Protein AF-A0A146LHC5-F1 (afdb_monomer_lite)

Foldseek 3Di:
DDDLVVVLQVQPCDCVSGPDHPSNVCSVVSDDDPDDDDDDPDDPVVVVVCVVPDDDFDFDFQPDADPDQDADDWFWAPDAPVCVVLCVVLVFQWDDDPGTITGDDPDPPSSRLHHDDSDRSSRVVCVRVSDGD

Structure (mmCIF, N/CA/C/O backbone):
data_AF-A0A146LHC5-F1
#
_entry.id   AF-A0A146LHC5-F1
#
loop_
_atom_site.group_PDB
_atom_site.id
_atom_site.type_symbol
_atom_site.label_atom_id
_atom_site.label_alt_id
_atom_site.label_comp_id
_atom_site.label_asym_id
_atom_site.label_entity_id
_atom_site.label_seq_id
_atom_site.pdbx_PDB_ins_code
_atom_site.Cartn_x
_atom_site.Cartn_y
_atom_site.Cartn_z
_atom_site.occupancy
_atom_site.B_iso_or_equiv
_atom_site.auth_seq_id
_atom_site.auth_comp_id
_atom_site.auth_asym_id
_atom_site.auth_atom_id
_atom_site.pdbx_PDB_model_num
ATOM 1 N N . MET A 1 1 ? 4.818 5.075 14.837 1.00 56.38 1 MET A N 1
ATOM 2 C CA . MET A 1 1 ? 3.420 4.813 15.236 1.00 56.38 1 MET A CA 1
ATOM 3 C C . MET A 1 1 ? 3.422 4.155 16.603 1.00 56.38 1 MET A C 1
ATOM 5 O O . MET A 1 1 ? 4.372 3.439 16.903 1.00 56.38 1 MET A O 1
ATOM 9 N N . GLY A 1 2 ? 2.456 4.501 17.457 1.00 67.81 2 GLY A N 1
ATOM 10 C CA . GLY A 1 2 ? 2.414 4.070 18.857 1.00 67.81 2 GLY A CA 1
ATOM 11 C C . GLY A 1 2 ? 2.367 2.551 19.016 1.00 67.81 2 GLY A C 1
ATOM 12 O O . GLY A 1 2 ? 2.114 1.814 18.069 1.00 67.81 2 GLY A O 1
ATOM 13 N N . LYS A 1 3 ? 2.618 2.058 20.229 1.00 82.75 3 LYS A N 1
ATOM 14 C CA . LYS A 1 3 ? 2.516 0.624 20.514 1.00 82.75 3 LYS A CA 1
ATOM 15 C C . LYS A 1 3 ? 1.044 0.215 20.409 1.00 82.75 3 LYS A C 1
ATOM 17 O O . LYS A 1 3 ? 0.239 0.689 21.203 1.00 82.75 3 LYS A O 1
ATOM 22 N N . ASN A 1 4 ? 0.699 -0.677 19.480 1.00 84.38 4 ASN A N 1
ATOM 23 C CA . ASN A 1 4 ? -0.691 -1.079 19.209 1.00 84.38 4 ASN A CA 1
ATOM 24 C C . ASN A 1 4 ? -1.447 -1.525 20.464 1.00 84.38 4 ASN A C 1
ATOM 26 O O . ASN A 1 4 ? -2.590 -1.137 20.666 1.00 84.38 4 ASN A O 1
ATOM 30 N N . LYS A 1 5 ? -0.762 -2.218 21.381 1.00 84.31 5 LYS A N 1
ATOM 31 C CA . LYS A 1 5 ? -1.327 -2.610 22.679 1.00 84.31 5 LYS A CA 1
ATOM 32 C C . LYS A 1 5 ? -1.745 -1.417 23.551 1.00 84.31 5 LYS A C 1
ATOM 34 O O . LYS A 1 5 ? -2.739 -1.502 24.258 1.00 84.31 5 LYS A O 1
ATOM 39 N N . VAL A 1 6 ? -0.991 -0.317 23.504 1.00 86.62 6 VAL A N 1
ATOM 40 C CA . VAL A 1 6 ? -1.321 0.923 24.226 1.00 86.62 6 VAL A CA 1
ATOM 41 C C . VAL A 1 6 ? -2.499 1.621 23.556 1.00 86.62 6 VAL A C 1
ATOM 43 O O . VAL A 1 6 ? -3.386 2.092 24.252 1.00 86.62 6 VAL A O 1
ATOM 46 N N . MET A 1 7 ? -2.545 1.640 22.220 1.00 86.50 7 MET A N 1
ATOM 47 C CA . MET A 1 7 ? -3.662 2.238 21.482 1.00 86.50 7 MET A CA 1
ATOM 48 C C . MET A 1 7 ? -4.974 1.479 21.716 1.00 86.50 7 MET A C 1
ATOM 50 O O . MET A 1 7 ? -5.972 2.106 22.041 1.00 86.50 7 MET A O 1
ATOM 54 N N . ALA A 1 8 ? -4.963 0.146 21.638 1.00 85.25 8 ALA A N 1
ATOM 55 C CA . ALA A 1 8 ? -6.138 -0.678 21.925 1.00 85.25 8 ALA A CA 1
ATOM 56 C C . ALA A 1 8 ? -6.624 -0.496 23.375 1.00 85.25 8 ALA A C 1
ATOM 58 O O . ALA A 1 8 ? -7.811 -0.316 23.618 1.00 85.25 8 ALA A O 1
ATOM 59 N N . HIS A 1 9 ? -5.703 -0.448 24.344 1.00 85.81 9 HIS A N 1
ATOM 60 C CA . HIS A 1 9 ? -6.066 -0.165 25.734 1.00 85.81 9 HIS A CA 1
ATOM 61 C C . HIS A 1 9 ? -6.615 1.258 25.923 1.00 85.81 9 HIS A C 1
ATOM 63 O O . HIS A 1 9 ? -7.483 1.472 26.760 1.00 85.81 9 HIS A O 1
ATOM 69 N N . ALA A 1 10 ? -6.115 2.243 25.173 1.00 86.06 10 ALA A N 1
ATOM 70 C CA . ALA A 1 10 ? -6.602 3.618 25.250 1.00 86.06 10 ALA A CA 1
ATOM 71 C C . ALA A 1 10 ? -8.024 3.781 24.694 1.00 86.06 10 ALA A C 1
ATOM 73 O O . ALA A 1 10 ? -8.705 4.721 25.081 1.00 86.06 10 ALA A O 1
ATOM 74 N N . LEU A 1 11 ? -8.469 2.894 23.800 1.00 86.25 11 LEU A N 1
ATOM 75 C CA . LEU A 1 11 ? -9.837 2.885 23.274 1.00 86.25 11 LEU A CA 1
ATOM 76 C C . LEU A 1 11 ? -10.834 2.157 24.189 1.00 86.25 11 LEU A C 1
ATOM 78 O O . LEU A 1 11 ? -12.019 2.491 24.182 1.00 86.25 11 LEU A O 1
ATOM 82 N N . GLY A 1 12 ? -10.342 1.204 24.981 1.00 86.19 12 GLY A N 1
ATOM 83 C CA . GLY A 1 12 ? -11.140 0.290 25.796 1.00 86.19 12 GLY A CA 1
ATOM 84 C C . GLY A 1 12 ? -11.203 -1.101 25.165 1.00 86.19 12 GLY A C 1
ATOM 85 O O . GLY A 1 12 ? -11.369 -1.245 23.953 1.00 86.19 12 GLY A O 1
ATOM 86 N N . ALA A 1 13 ? -11.015 -2.135 25.983 1.00 81.19 13 ALA A N 1
ATOM 87 C CA . ALA A 1 13 ? -11.084 -3.528 25.535 1.00 81.19 13 ALA A CA 1
ATOM 88 C C . ALA A 1 13 ? -12.532 -4.039 25.485 1.00 81.19 13 ALA A C 1
ATOM 90 O O . ALA A 1 13 ? -12.881 -4.800 24.588 1.00 81.19 13 ALA A O 1
ATOM 91 N N . ASP A 1 14 ? -13.356 -3.562 26.416 1.00 84.38 14 ASP A N 1
ATOM 92 C CA . ASP A 1 14 ? -14.752 -3.948 26.613 1.00 84.38 14 ASP A CA 1
ATOM 93 C C . ASP A 1 14 ? -15.644 -2.701 26.736 1.00 84.38 14 ASP A C 1
ATOM 95 O O . ASP A 1 14 ? -15.147 -1.617 27.063 1.00 84.38 14 ASP A O 1
ATOM 99 N N . GLU A 1 15 ? -16.961 -2.869 26.568 1.00 86.06 15 GLU A N 1
ATOM 100 C CA . GLU A 1 15 ? -17.987 -1.815 26.719 1.00 86.06 15 GLU A CA 1
ATOM 101 C C . GLU A 1 15 ? -17.881 -1.041 28.044 1.00 86.06 15 GLU A C 1
ATOM 103 O O . GLU A 1 15 ? -18.140 0.153 28.101 1.00 86.06 15 GLU A O 1
ATOM 108 N N . SER A 1 16 ? -17.459 -1.692 29.131 1.00 86.75 16 SER A N 1
ATOM 109 C CA . SER A 1 16 ? -17.314 -1.051 30.448 1.00 86.75 16 SER A CA 1
ATOM 110 C C . SER A 1 16 ? -16.107 -0.113 30.553 1.00 86.75 16 SER A C 1
ATOM 112 O O . SER A 1 16 ? -16.048 0.731 31.446 1.00 86.75 16 SER A O 1
ATOM 114 N N . SER A 1 17 ? -15.131 -0.283 29.662 1.00 85.44 17 SER A N 1
ATOM 115 C CA . SER A 1 17 ? -13.853 0.436 29.642 1.00 85.44 17 SER A CA 1
ATOM 116 C C . SER A 1 17 ? -13.733 1.401 28.463 1.00 85.44 17 SER A C 1
ATOM 118 O O . SER A 1 17 ? -12.690 2.036 28.298 1.00 85.44 17 SER A O 1
ATOM 120 N N . GLU A 1 18 ? -14.761 1.468 27.613 1.00 88.00 18 GLU A N 1
ATOM 121 C CA . GLU A 1 18 ? -14.705 2.235 26.380 1.00 88.00 18 GLU A CA 1
ATOM 122 C C . GLU A 1 18 ? -14.760 3.737 26.647 1.00 88.00 18 GLU A C 1
ATOM 124 O O . GLU A 1 18 ? -15.551 4.239 27.444 1.00 88.00 18 GLU A O 1
ATOM 129 N N . VAL A 1 19 ? -13.898 4.477 25.953 1.00 85.94 19 VAL A N 1
ATOM 130 C CA . VAL A 1 19 ? -13.843 5.941 26.091 1.00 85.94 19 VAL A CA 1
ATOM 131 C C . VAL A 1 19 ? -15.044 6.607 25.415 1.00 85.94 19 VAL A C 1
ATOM 133 O O . VAL A 1 19 ? -15.436 7.715 25.774 1.00 85.94 19 VAL A O 1
ATOM 136 N N . CYS A 1 20 ? -15.629 5.942 24.421 1.00 83.94 20 CYS A N 1
ATOM 137 C CA . CYS A 1 20 ? -16.809 6.396 23.705 1.00 83.94 20 CYS A CA 1
ATOM 138 C C . CYS A 1 20 ? -17.623 5.183 23.250 1.00 83.94 20 CYS A C 1
ATOM 140 O O . CYS A 1 20 ? -17.053 4.128 22.967 1.00 83.94 20 CYS A O 1
ATOM 142 N N . SER A 1 21 ? -18.943 5.353 23.171 1.00 87.06 21 SER A N 1
ATOM 143 C CA . SER A 1 21 ? -19.866 4.259 22.885 1.00 87.06 21 SER A CA 1
ATOM 144 C C . SER A 1 21 ? -19.539 3.549 21.571 1.00 87.06 21 SER A C 1
ATOM 146 O O . SER A 1 21 ? -19.430 4.188 20.522 1.00 87.06 21 SER A O 1
ATOM 148 N N . GLY A 1 22 ? -19.386 2.227 21.633 1.00 84.19 22 GLY A N 1
ATOM 149 C CA . GLY A 1 22 ? -19.138 1.373 20.475 1.00 84.19 22 GLY A CA 1
ATOM 150 C C . GLY A 1 22 ? -17.706 1.417 19.944 1.00 84.19 22 GLY A C 1
ATOM 151 O O . GLY A 1 22 ? -17.452 0.870 18.878 1.00 84.19 22 GLY A O 1
ATOM 152 N N . VAL A 1 23 ? -16.754 2.042 20.641 1.00 87.31 23 VAL A N 1
ATOM 153 C CA . VAL A 1 23 ? -15.354 2.119 20.184 1.00 87.31 23 VAL A CA 1
ATOM 154 C C . VAL A 1 23 ? -14.572 0.839 20.492 1.00 87.31 23 VAL A C 1
ATOM 156 O O . VAL A 1 23 ? -13.632 0.511 19.761 1.00 87.31 23 VAL A O 1
ATOM 159 N N . HIS A 1 24 ? -14.991 0.066 21.500 1.00 87.38 24 HIS A N 1
ATOM 160 C CA . HIS A 1 24 ? -14.375 -1.223 21.841 1.00 87.38 24 HIS A CA 1
ATOM 161 C C . HIS A 1 24 ? -14.336 -2.202 20.647 1.00 87.38 24 HIS A C 1
ATOM 163 O O . HIS A 1 24 ? -13.417 -3.014 20.545 1.00 87.38 24 HIS A O 1
ATOM 169 N N . ILE A 1 25 ? -15.263 -2.076 19.684 1.00 88.81 25 ILE A N 1
ATOM 170 C CA . ILE A 1 25 ? -15.306 -2.902 18.465 1.00 88.81 25 ILE A CA 1
ATOM 171 C C . ILE A 1 25 ? -14.056 -2.741 17.590 1.00 88.81 25 ILE A C 1
ATOM 173 O O . ILE A 1 25 ? -13.759 -3.621 16.788 1.00 88.81 25 ILE A O 1
ATOM 177 N N . LEU A 1 26 ? -13.328 -1.624 17.712 1.00 86.62 26 LEU A N 1
ATOM 178 C CA . LEU A 1 26 ? -12.123 -1.343 16.928 1.00 86.62 26 LEU A CA 1
ATOM 179 C C . LEU A 1 26 ? -10.873 -1.993 17.533 1.00 86.62 26 LEU A C 1
ATOM 181 O O . LEU A 1 26 ? -9.917 -2.272 16.808 1.00 86.62 26 LEU A O 1
ATOM 185 N N . SER A 1 27 ? -10.874 -2.275 18.838 1.00 86.00 27 SER A N 1
ATOM 186 C CA . SER A 1 27 ? -9.729 -2.828 19.571 1.00 86.00 27 SER A CA 1
ATOM 187 C C . SER A 1 27 ? -9.187 -4.147 18.988 1.00 86.00 27 SER A C 1
ATOM 189 O O . SER A 1 27 ? -7.963 -4.257 18.853 1.00 86.00 27 SER A O 1
ATOM 191 N N . PRO A 1 28 ? -10.021 -5.113 18.540 1.00 86.31 28 PRO A N 1
ATOM 192 C CA . PRO A 1 28 ? -9.554 -6.333 17.872 1.00 86.31 28 PRO A CA 1
ATOM 193 C C . PRO A 1 28 ? -8.860 -6.100 16.524 1.00 86.31 28 PRO A C 1
ATOM 195 O O . PRO A 1 28 ? -8.064 -6.934 16.096 1.00 86.31 28 PRO A O 1
ATOM 198 N N . TYR A 1 29 ? -9.139 -4.983 15.847 1.00 86.75 29 TYR A N 1
ATOM 199 C CA . TYR A 1 29 ? -8.549 -4.666 14.543 1.00 86.75 29 TYR A CA 1
ATOM 200 C C . TYR A 1 29 ? -7.184 -3.975 14.666 1.00 86.75 29 TYR A C 1
ATOM 202 O O . TYR A 1 29 ? -6.417 -3.953 13.706 1.00 86.75 29 TYR A O 1
ATOM 210 N N . ILE A 1 30 ? -6.828 -3.456 15.848 1.00 85.44 30 ILE A N 1
ATOM 211 C CA . ILE A 1 30 ? -5.554 -2.762 16.110 1.00 85.44 30 ILE A CA 1
ATOM 212 C C . ILE A 1 30 ? -4.490 -3.784 16.533 1.00 85.44 30 ILE A C 1
ATOM 214 O O . ILE A 1 30 ? -3.886 -3.716 17.605 1.00 85.44 30 ILE A O 1
ATOM 218 N N . VAL A 1 31 ? -4.251 -4.772 15.673 1.00 82.81 31 VAL A N 1
ATOM 219 C CA . VAL A 1 31 ? -3.295 -5.863 15.905 1.00 82.81 31 VAL A CA 1
ATOM 220 C C . VAL A 1 31 ? -2.245 -5.869 14.797 1.00 82.81 31 VAL A C 1
ATOM 222 O O . VAL A 1 31 ? -2.539 -5.595 13.641 1.00 82.81 31 VAL A O 1
ATOM 225 N N . GLY A 1 32 ? -0.995 -6.165 15.152 1.00 81.00 32 GLY A N 1
ATOM 226 C CA . GLY A 1 32 ? 0.125 -6.221 14.208 1.00 81.00 32 GLY A CA 1
ATOM 227 C C . GLY A 1 32 ? 1.079 -5.034 14.324 1.00 81.00 32 GLY A C 1
ATOM 228 O O . GLY A 1 32 ? 1.052 -4.291 15.302 1.00 81.00 32 GLY A O 1
ATOM 229 N N . LYS A 1 33 ? 1.980 -4.906 13.347 1.00 73.06 33 LYS A N 1
ATOM 230 C CA . LYS A 1 33 ? 3.019 -3.863 13.319 1.00 73.06 33 LYS A CA 1
ATOM 231 C C . LYS A 1 33 ? 2.651 -2.676 12.423 1.00 73.06 33 LYS A C 1
ATOM 233 O O . LYS A 1 33 ? 3.139 -1.574 12.655 1.00 73.06 33 LYS A O 1
ATOM 238 N N . ASP A 1 34 ? 1.758 -2.899 11.461 1.00 80.75 34 ASP A N 1
ATOM 239 C CA . ASP A 1 34 ? 1.488 -1.973 10.355 1.00 80.75 34 ASP A CA 1
ATOM 240 C C . ASP A 1 34 ? 0.068 -1.380 10.400 1.00 80.75 34 ASP A C 1
ATOM 242 O O . ASP A 1 34 ? -0.444 -0.888 9.400 1.00 80.75 34 ASP A O 1
ATOM 246 N N . VAL A 1 35 ? -0.581 -1.419 11.570 1.00 86.00 35 VAL A N 1
ATOM 247 C CA . VAL A 1 35 ? -1.927 -0.861 11.781 1.00 86.00 35 VAL A CA 1
ATOM 248 C C . VAL A 1 35 ? -1.848 0.427 12.595 1.00 86.00 35 VAL A C 1
ATOM 250 O O . VAL A 1 35 ? -1.121 0.496 13.588 1.00 86.00 35 VAL A O 1
ATOM 253 N N . GLY A 1 36 ? -2.620 1.437 12.191 1.00 85.69 36 GLY A N 1
ATOM 254 C CA . GLY A 1 36 ? -2.750 2.721 12.877 1.00 85.69 36 GLY A CA 1
ATOM 255 C C . GLY A 1 36 ? -4.187 3.240 12.862 1.00 85.69 36 GLY A C 1
ATOM 256 O O . GLY A 1 36 ? -5.035 2.732 12.133 1.00 85.69 36 GLY A O 1
ATOM 257 N N . LEU A 1 37 ? -4.448 4.258 13.682 1.00 87.75 37 LEU A N 1
ATOM 258 C CA . LEU A 1 37 ? -5.740 4.936 13.768 1.00 87.75 37 LEU A CA 1
ATOM 259 C C . LEU A 1 37 ? -5.692 6.264 13.019 1.00 87.75 37 LEU A C 1
ATOM 261 O O . LEU A 1 37 ? -4.734 7.025 13.159 1.00 87.75 37 LEU A O 1
ATOM 265 N N . LEU A 1 38 ? -6.753 6.555 12.272 1.00 89.44 38 LEU A N 1
ATOM 266 C CA . LEU A 1 38 ? -6.942 7.829 11.594 1.00 89.44 38 LEU A CA 1
ATOM 267 C C . LEU A 1 38 ? -8.265 8.448 12.042 1.00 89.44 38 LEU A C 1
ATOM 269 O O . LEU A 1 38 ? -9.333 7.919 11.746 1.00 89.44 38 LEU A O 1
ATOM 273 N N . PHE A 1 39 ? -8.185 9.591 12.717 1.00 89.25 39 PHE A N 1
ATOM 274 C CA . PHE A 1 39 ? -9.348 10.404 13.060 1.00 89.25 39 PHE A CA 1
ATOM 275 C C . PHE A 1 39 ? -9.513 11.502 12.013 1.00 89.25 39 PHE A C 1
ATOM 277 O O . PHE A 1 39 ? -8.578 12.252 11.733 1.00 89.25 39 PHE A O 1
ATOM 284 N N . THR A 1 40 ? -10.694 11.591 11.409 1.00 92.75 40 THR A N 1
ATOM 285 C CA . THR A 1 40 ? -10.991 12.580 10.373 1.00 92.75 40 THR A CA 1
ATOM 286 C C . THR A 1 40 ? -12.467 12.941 10.390 1.00 92.75 40 THR A C 1
ATOM 288 O O . THR A 1 40 ? -13.314 12.095 10.651 1.00 92.75 40 THR A O 1
ATOM 291 N N . ASN A 1 41 ? -12.769 14.197 10.065 1.00 94.31 41 ASN A N 1
ATOM 292 C CA . ASN A 1 41 ? -14.141 14.687 9.896 1.00 94.31 41 ASN A CA 1
ATOM 293 C C . ASN A 1 41 ? -14.654 14.497 8.454 1.00 94.31 41 ASN A C 1
ATOM 295 O O . ASN A 1 41 ? -15.710 15.012 8.094 1.00 94.31 41 ASN A O 1
ATOM 299 N N . ARG A 1 42 ? -13.881 13.823 7.592 1.00 93.06 42 ARG A N 1
ATOM 300 C CA . ARG A 1 42 ? -14.260 13.528 6.203 1.00 93.06 42 ARG A CA 1
ATOM 301 C C . ARG A 1 42 ? -15.182 12.313 6.141 1.00 93.06 42 ARG A C 1
ATOM 303 O O . ARG A 1 42 ? -15.132 11.444 7.006 1.00 93.06 42 ARG A O 1
ATOM 310 N N . ASN A 1 43 ? -15.997 12.237 5.090 1.00 94.38 43 ASN A N 1
ATOM 311 C CA . ASN A 1 43 ? -16.846 11.071 4.865 1.00 94.38 43 ASN A CA 1
ATOM 312 C C . ASN A 1 43 ? -15.999 9.815 4.573 1.00 94.38 43 ASN A C 1
ATOM 314 O O . ASN A 1 43 ? -14.879 9.895 4.065 1.00 94.38 43 ASN A O 1
ATOM 318 N N . GLN A 1 44 ? -16.554 8.643 4.880 1.00 91.69 44 GLN A N 1
ATOM 319 C CA . GLN A 1 44 ? -15.863 7.367 4.694 1.00 91.69 44 GLN A CA 1
ATOM 320 C C . GLN A 1 44 ? -15.447 7.150 3.233 1.00 91.69 44 GLN A C 1
ATOM 322 O O . GLN A 1 44 ? -14.308 6.770 2.975 1.00 91.69 44 GLN A O 1
ATOM 327 N N . GLN A 1 45 ? -16.339 7.447 2.283 1.00 93.38 45 GLN A N 1
ATOM 328 C CA . GLN A 1 45 ? -16.076 7.218 0.863 1.00 93.38 45 GLN A CA 1
ATOM 329 C C . GLN A 1 45 ? -14.889 8.046 0.352 1.00 93.38 45 GLN A C 1
ATOM 331 O O . GLN A 1 45 ? -13.989 7.483 -0.256 1.00 93.38 45 GLN A O 1
ATOM 336 N N . SER A 1 46 ? -14.800 9.342 0.681 1.00 93.06 46 SER A N 1
ATOM 337 C CA . SER A 1 46 ? -13.664 10.180 0.264 1.00 93.06 46 SER A CA 1
ATOM 338 C C . SER A 1 46 ? -12.347 9.693 0.850 1.00 93.06 46 SER A C 1
ATOM 340 O O . SER A 1 46 ? -11.316 9.838 0.199 1.00 93.06 46 SER A O 1
ATOM 342 N N . VAL A 1 47 ? -12.358 9.161 2.074 1.00 93.69 47 VAL A N 1
ATOM 343 C CA . VAL A 1 47 ? -11.149 8.632 2.715 1.00 93.69 47 VAL A CA 1
ATOM 344 C C . VAL A 1 47 ? -10.704 7.349 2.017 1.00 93.69 47 VAL A C 1
ATOM 346 O O . VAL A 1 47 ? -9.524 7.211 1.702 1.00 93.69 47 VAL A O 1
ATOM 349 N N . VAL A 1 48 ? -11.638 6.443 1.720 1.00 92.75 48 VAL A N 1
ATOM 350 C CA . VAL A 1 48 ? -11.358 5.213 0.965 1.00 92.75 48 VAL A CA 1
ATOM 351 C C . VAL A 1 48 ? -10.846 5.543 -0.437 1.00 92.75 48 VAL A C 1
ATOM 353 O O . VAL A 1 48 ? -9.803 5.029 -0.837 1.00 92.75 48 VAL A O 1
ATOM 356 N N . ASP A 1 49 ? -11.515 6.448 -1.151 1.00 93.88 49 ASP A N 1
ATOM 357 C CA . ASP A 1 49 ? -11.125 6.862 -2.499 1.00 93.88 49 ASP A CA 1
ATOM 358 C C . ASP A 1 49 ? -9.730 7.502 -2.494 1.00 93.88 49 ASP A C 1
ATOM 360 O O . ASP A 1 49 ? -8.895 7.175 -3.339 1.00 93.88 49 ASP A O 1
ATOM 364 N N . PHE A 1 50 ? -9.434 8.344 -1.498 1.00 91.94 50 PHE A N 1
ATOM 365 C CA . PHE A 1 50 ? -8.113 8.942 -1.323 1.00 91.94 50 PHE A CA 1
ATOM 366 C C . PHE A 1 50 ? -7.027 7.876 -1.139 1.00 91.94 50 PHE A C 1
ATOM 368 O O . PHE A 1 50 ? -6.050 7.877 -1.884 1.00 91.94 50 PHE A O 1
ATOM 375 N N . PHE A 1 51 ? -7.198 6.933 -0.205 1.00 90.50 51 PHE A N 1
ATOM 376 C CA . PHE A 1 51 ? -6.201 5.880 0.033 1.00 90.50 51 PHE A CA 1
ATOM 377 C C . PHE A 1 51 ? -6.122 4.842 -1.091 1.00 90.50 51 PHE A C 1
ATOM 379 O O . PHE A 1 51 ? -5.092 4.193 -1.235 1.00 90.50 51 PHE A O 1
ATOM 386 N N . SER A 1 52 ? -7.165 4.703 -1.913 1.00 88.81 52 SER A N 1
ATOM 387 C CA . SER A 1 52 ? -7.123 3.838 -3.097 1.00 88.81 52 SER A CA 1
ATOM 388 C C . SER A 1 52 ? -6.218 4.392 -4.205 1.00 88.81 52 SER A C 1
ATOM 390 O O . SER A 1 52 ? -5.638 3.623 -4.968 1.00 88.81 52 SER A O 1
ATOM 392 N N . GLN A 1 53 ? -6.085 5.720 -4.282 1.00 87.75 53 GLN A N 1
ATOM 393 C CA . GLN A 1 53 ? -5.274 6.416 -5.285 1.00 87.75 53 GLN A CA 1
ATOM 394 C C . GLN A 1 53 ? -3.905 6.831 -4.741 1.00 87.75 53 GLN A C 1
ATOM 396 O O . GLN A 1 53 ? -2.963 7.035 -5.504 1.00 87.75 53 GLN A O 1
ATOM 401 N N . PHE A 1 54 ? -3.789 6.972 -3.422 1.00 85.50 54 PHE A N 1
ATOM 402 C CA . PHE A 1 54 ? -2.558 7.366 -2.764 1.00 85.50 54 PHE A CA 1
ATOM 403 C C . PHE A 1 54 ? -1.614 6.168 -2.616 1.00 85.50 54 PHE A C 1
ATOM 405 O O . PHE A 1 54 ? -1.746 5.357 -1.701 1.00 85.50 54 PHE A O 1
ATOM 412 N N . ALA A 1 55 ? -0.628 6.086 -3.506 1.00 80.75 55 ALA A N 1
ATOM 413 C CA . ALA A 1 55 ? 0.496 5.167 -3.394 1.00 80.75 55 ALA A CA 1
ATOM 414 C C . ALA A 1 55 ? 1.804 5.943 -3.563 1.00 80.75 55 ALA A C 1
ATOM 416 O O . ALA A 1 55 ? 1.995 6.651 -4.552 1.00 80.75 55 ALA A O 1
ATOM 417 N N . GLU A 1 56 ? 2.709 5.811 -2.595 1.00 79.88 56 GLU A N 1
ATOM 418 C CA . GLU A 1 56 ? 4.061 6.350 -2.702 1.00 79.88 56 GLU A CA 1
ATOM 419 C C . GLU A 1 56 ? 4.998 5.258 -3.217 1.00 79.88 56 GLU A C 1
ATOM 421 O O . GLU A 1 56 ? 5.080 4.162 -2.657 1.00 79.88 56 GLU A O 1
ATOM 426 N N . ALA A 1 57 ? 5.707 5.571 -4.298 1.00 71.38 57 ALA A N 1
ATOM 427 C CA . ALA A 1 57 ? 6.698 4.692 -4.889 1.00 71.38 57 ALA A CA 1
ATOM 428 C C . ALA A 1 57 ? 7.824 4.420 -3.881 1.00 71.38 57 ALA A C 1
ATOM 430 O O . ALA A 1 57 ? 8.630 5.297 -3.575 1.00 71.38 57 ALA A O 1
ATOM 431 N N . ASN A 1 58 ? 7.891 3.189 -3.373 1.00 67.75 58 ASN A N 1
ATOM 432 C CA . ASN A 1 58 ? 8.926 2.774 -2.436 1.00 67.75 58 ASN A CA 1
ATOM 433 C C . ASN A 1 58 ? 9.623 1.507 -2.926 1.00 67.75 58 ASN A C 1
ATOM 435 O O . ASN A 1 58 ? 9.015 0.622 -3.532 1.00 67.75 58 ASN A O 1
ATOM 439 N N . PHE A 1 59 ? 10.918 1.414 -2.654 1.00 66.50 59 PHE A N 1
ATOM 440 C CA . PHE A 1 59 ? 11.699 0.247 -3.027 1.00 66.50 59 PHE A CA 1
ATOM 441 C C . PHE A 1 59 ? 11.355 -0.933 -2.123 1.00 66.50 59 PHE A C 1
ATOM 443 O O . PHE A 1 59 ? 11.244 -0.796 -0.899 1.00 66.50 59 PHE A O 1
ATOM 450 N N . ALA A 1 60 ? 11.220 -2.112 -2.733 1.00 67.88 60 ALA A N 1
ATOM 451 C CA . ALA A 1 60 ? 11.035 -3.346 -1.989 1.00 67.88 60 ALA A CA 1
ATOM 452 C C . ALA A 1 60 ? 12.219 -3.552 -1.033 1.00 67.88 60 ALA A C 1
ATOM 454 O O . ALA A 1 60 ? 13.382 -3.403 -1.411 1.00 67.88 60 ALA A O 1
ATOM 455 N N . ARG A 1 61 ? 11.912 -3.892 0.220 1.00 69.06 61 ARG A N 1
ATOM 456 C CA . ARG A 1 61 ? 12.906 -4.219 1.246 1.00 69.06 61 ARG A CA 1
ATOM 457 C C . ARG A 1 61 ? 13.006 -5.730 1.389 1.00 69.06 61 ARG A C 1
ATOM 459 O O . ARG A 1 61 ? 12.024 -6.440 1.173 1.00 69.06 61 ARG A O 1
ATOM 466 N N . SER A 1 62 ? 14.195 -6.216 1.742 1.00 67.00 62 SER A N 1
ATOM 467 C CA . SER A 1 62 ? 14.406 -7.651 1.946 1.00 67.00 62 SER A CA 1
ATOM 468 C C . SER A 1 62 ? 13.432 -8.178 3.005 1.00 67.00 62 SER A C 1
ATOM 470 O O . SER A 1 62 ? 13.196 -7.513 4.016 1.00 67.00 62 SER A O 1
ATOM 472 N N . GLY A 1 63 ? 12.844 -9.349 2.752 1.00 66.06 63 GLY A N 1
ATOM 473 C CA . GLY A 1 63 ? 11.839 -9.968 3.623 1.00 66.06 63 GLY A CA 1
ATOM 474 C C . GLY A 1 63 ? 10.391 -9.515 3.392 1.00 66.06 63 GLY A C 1
ATOM 475 O O . GLY A 1 63 ? 9.505 -9.994 4.094 1.00 66.06 63 GLY A O 1
ATOM 476 N N . PHE A 1 64 ? 10.124 -8.630 2.424 1.00 64.69 64 PHE A N 1
ATOM 477 C CA . PHE A 1 64 ? 8.758 -8.292 2.018 1.00 64.69 64 PHE A CA 1
ATOM 478 C C . PHE A 1 64 ? 8.247 -9.256 0.939 1.00 64.69 64 PHE A C 1
ATOM 480 O O . PHE A 1 64 ? 8.909 -9.454 -0.078 1.00 64.69 64 PHE A O 1
ATOM 487 N N . VAL A 1 65 ? 7.058 -9.828 1.141 1.00 68.56 65 VAL A N 1
ATOM 488 C CA . VAL A 1 65 ? 6.386 -10.677 0.145 1.00 68.56 65 VAL A CA 1
ATOM 489 C C . VAL A 1 65 ? 5.542 -9.786 -0.764 1.00 68.56 65 VAL A C 1
ATOM 491 O O . VAL A 1 65 ? 4.672 -9.060 -0.288 1.00 68.56 65 VAL A O 1
ATOM 494 N N . SER A 1 66 ? 5.792 -9.820 -2.074 1.00 65.00 66 SER A N 1
ATOM 495 C CA . SER A 1 66 ? 4.973 -9.067 -3.033 1.00 65.00 66 SER A CA 1
ATOM 496 C C . SER A 1 66 ? 3.658 -9.779 -3.314 1.00 65.00 66 SER A C 1
ATOM 498 O O . SER A 1 66 ? 3.638 -10.966 -3.625 1.00 65.00 66 SER A O 1
ATOM 500 N N . ASN A 1 67 ? 2.569 -9.014 -3.343 1.00 66.31 67 ASN A N 1
ATOM 501 C CA . ASN A 1 67 ? 1.269 -9.489 -3.826 1.00 66.31 67 ASN A CA 1
ATOM 502 C C . ASN A 1 67 ? 1.166 -9.482 -5.364 1.00 66.31 67 ASN A C 1
ATOM 504 O O . ASN A 1 67 ? 0.140 -9.872 -5.918 1.00 66.31 67 ASN A O 1
ATOM 508 N N . ARG A 1 68 ? 2.199 -9.004 -6.073 1.00 64.50 68 ARG A N 1
ATOM 509 C CA . ARG A 1 68 ? 2.235 -8.889 -7.538 1.00 64.50 68 ARG A CA 1
ATOM 510 C C . ARG A 1 68 ? 3.431 -9.630 -8.123 1.00 64.50 68 ARG A C 1
ATOM 512 O O . ARG A 1 68 ? 4.545 -9.543 -7.604 1.00 64.50 68 ARG A O 1
ATOM 519 N N . THR A 1 69 ? 3.198 -10.311 -9.242 1.00 67.56 69 THR A N 1
ATOM 520 C CA . THR A 1 69 ? 4.258 -10.958 -10.024 1.00 67.56 69 THR A CA 1
ATOM 521 C C . THR A 1 69 ? 4.822 -9.963 -11.030 1.00 67.56 69 THR A C 1
ATOM 523 O O . THR A 1 69 ? 4.079 -9.399 -11.832 1.00 67.56 69 THR A O 1
ATOM 526 N N . PHE A 1 70 ? 6.137 -9.764 -11.008 1.00 66.12 70 PHE A N 1
ATOM 527 C CA . PHE A 1 70 ? 6.838 -8.933 -11.982 1.00 66.12 70 PHE A CA 1
ATOM 528 C C . PHE A 1 70 ? 7.487 -9.824 -13.037 1.00 66.12 70 PHE A C 1
ATOM 530 O O . PHE A 1 70 ? 8.216 -10.749 -12.697 1.00 66.12 70 PHE A O 1
ATOM 537 N N . VAL A 1 71 ? 7.226 -9.541 -14.314 1.00 69.75 71 VAL A N 1
ATOM 538 C CA . VAL A 1 71 ? 7.852 -10.234 -15.446 1.00 69.75 71 VAL A CA 1
ATOM 539 C C . VAL A 1 71 ? 8.736 -9.241 -16.188 1.00 69.75 71 VAL A C 1
ATOM 541 O O . VAL A 1 71 ? 8.270 -8.182 -16.615 1.00 69.75 71 VAL A O 1
ATOM 544 N N . VAL A 1 72 ? 10.017 -9.579 -16.328 1.00 70.12 72 VAL A N 1
ATOM 545 C CA . VAL A 1 72 ? 10.974 -8.796 -17.113 1.00 70.12 72 VAL A CA 1
ATOM 546 C C . VAL A 1 72 ? 10.927 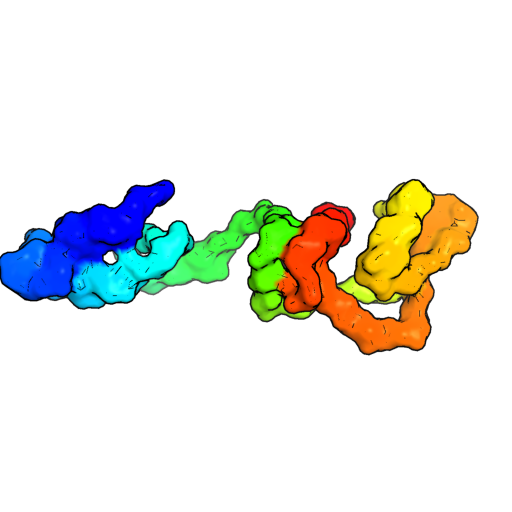-9.284 -18.560 1.00 70.12 72 VAL A C 1
ATOM 548 O O . VAL A 1 72 ? 11.180 -10.456 -18.839 1.00 70.12 72 VAL A O 1
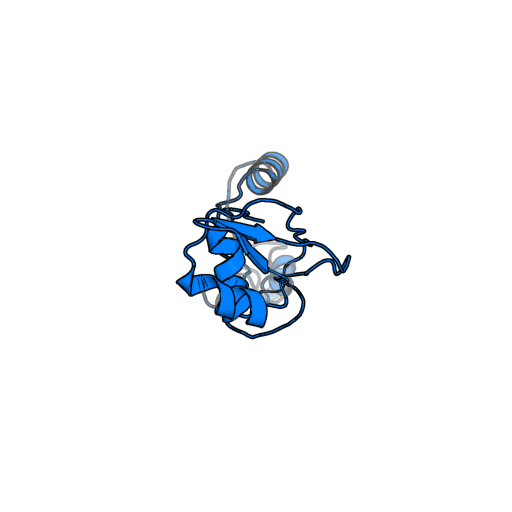ATOM 551 N N . SER A 1 73 ? 10.581 -8.391 -19.487 1.00 66.94 73 SER A N 1
ATOM 552 C CA . SER A 1 73 ? 10.526 -8.710 -20.915 1.00 66.94 73 SER A CA 1
ATOM 553 C C . SER A 1 73 ? 11.922 -8.953 -21.495 1.00 66.94 73 SER A C 1
ATOM 555 O O . SER A 1 73 ? 12.900 -8.326 -21.090 1.00 66.94 73 SER A O 1
ATOM 557 N N . LYS A 1 74 ? 12.010 -9.830 -22.501 1.00 72.19 74 LYS A N 1
ATOM 558 C CA . LYS A 1 74 ? 13.234 -10.028 -23.292 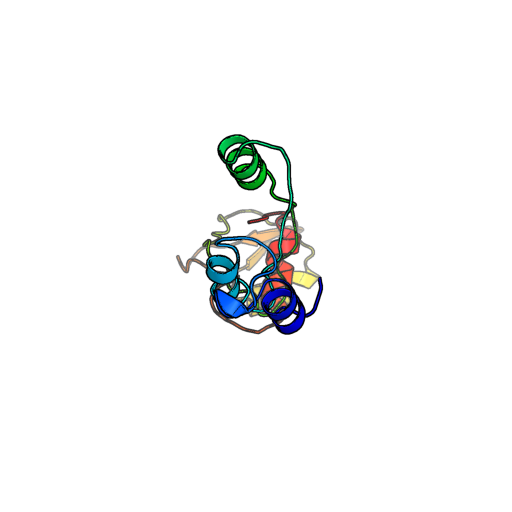1.00 72.19 74 LYS A CA 1
ATOM 559 C C . LYS A 1 74 ? 13.644 -8.707 -23.955 1.00 72.19 74 LYS A C 1
ATOM 561 O O . LYS A 1 74 ? 12.810 -8.064 -24.588 1.00 72.19 74 LYS A O 1
ATOM 566 N N . GLY A 1 75 ? 14.923 -8.346 -23.882 1.00 73.75 75 GLY A N 1
ATOM 567 C CA . GLY A 1 75 ? 15.418 -7.123 -24.507 1.00 73.75 75 GLY A CA 1
ATOM 568 C C . GLY A 1 75 ? 16.845 -6.767 -24.114 1.00 73.75 75 GLY A C 1
ATOM 569 O O . GLY A 1 75 ? 17.506 -7.500 -23.376 1.00 73.75 75 GLY A O 1
ATOM 570 N N . VAL A 1 76 ? 17.311 -5.638 -24.645 1.00 76.25 76 VAL A N 1
ATOM 571 C CA . VAL A 1 76 ? 18.553 -4.998 -24.204 1.00 76.25 76 VAL A CA 1
ATOM 572 C C . VAL A 1 76 ? 18.310 -4.396 -22.824 1.00 76.25 76 VAL A C 1
ATOM 574 O O . VAL A 1 76 ? 17.298 -3.736 -22.603 1.00 76.25 76 VAL A O 1
ATOM 577 N N . LEU A 1 77 ? 19.231 -4.657 -21.906 1.00 73.75 77 LEU A N 1
ATOM 578 C CA . LEU A 1 77 ? 19.259 -4.092 -20.571 1.00 73.75 77 LEU A CA 1
ATOM 579 C C . LEU A 1 77 ? 20.330 -3.017 -20.495 1.00 73.75 77 LEU A C 1
ATOM 581 O O . LEU A 1 77 ? 21.497 -3.276 -20.800 1.00 73.75 77 LEU A O 1
ATOM 585 N N . ASP A 1 78 ? 19.931 -1.841 -20.028 1.00 73.50 78 ASP A N 1
ATOM 586 C CA . ASP A 1 78 ? 20.843 -0.739 -19.746 1.00 73.50 78 ASP A CA 1
ATOM 587 C C . ASP A 1 78 ? 21.457 -0.912 -18.349 1.00 73.50 78 ASP A C 1
ATOM 589 O O . ASP A 1 78 ? 21.079 -0.270 -17.372 1.00 73.50 78 ASP A O 1
ATOM 593 N N . VAL A 1 79 ? 22.336 -1.907 -18.226 1.00 72.81 79 VAL A N 1
ATOM 594 C CA . VAL A 1 79 ? 23.029 -2.250 -16.980 1.00 72.81 79 VAL A CA 1
ATOM 595 C C . VAL A 1 79 ? 24.519 -2.418 -17.246 1.00 72.81 79 VAL A C 1
ATOM 597 O O . VAL A 1 79 ? 24.922 -2.982 -18.267 1.00 72.81 79 VAL A O 1
ATOM 600 N N . SER A 1 80 ? 25.343 -1.953 -16.303 1.00 78.3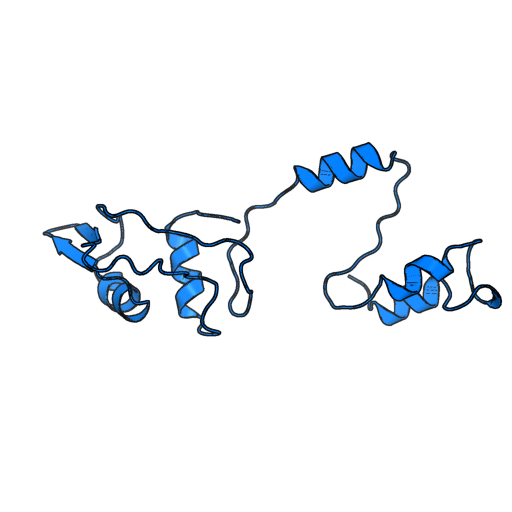1 80 SER A N 1
ATOM 601 C CA . SER A 1 80 ? 26.801 -2.092 -16.371 1.00 78.31 80 SER A CA 1
ATOM 602 C C . SER A 1 80 ? 27.226 -3.565 -16.421 1.00 78.31 80 SER A C 1
ATOM 604 O O . SER A 1 80 ? 26.644 -4.405 -15.734 1.00 78.31 80 SER A O 1
ATOM 606 N N . PHE A 1 81 ? 28.285 -3.879 -17.174 1.00 75.88 81 PHE A N 1
ATOM 607 C CA . PHE A 1 81 ? 28.817 -5.247 -17.313 1.00 75.88 81 PHE A CA 1
ATOM 608 C C . PHE A 1 81 ? 29.201 -5.885 -15.980 1.00 75.88 81 PHE A C 1
ATOM 610 O O . PHE A 1 81 ? 29.089 -7.096 -15.830 1.00 75.88 81 PHE A O 1
ATOM 617 N N . ALA A 1 82 ? 29.618 -5.075 -15.003 1.00 79.25 82 ALA A N 1
ATOM 618 C CA . ALA A 1 82 ? 29.969 -5.555 -13.6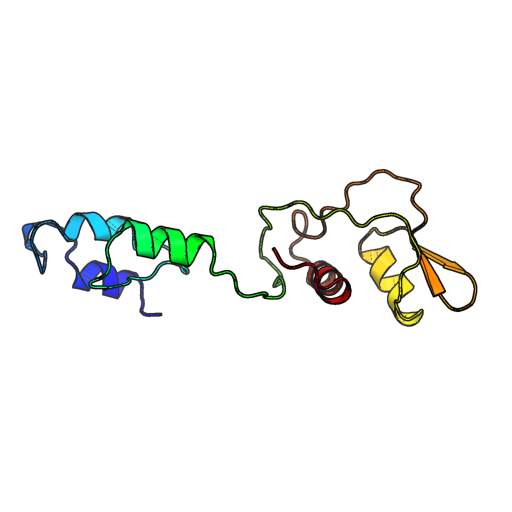68 1.00 79.25 82 ALA A CA 1
ATOM 619 C C . ALA A 1 82 ? 28.777 -6.196 -12.933 1.00 79.25 82 ALA A C 1
ATOM 621 O O . ALA A 1 82 ? 28.975 -6.995 -12.023 1.00 79.25 82 ALA A O 1
ATOM 622 N N . MET A 1 83 ? 27.543 -5.872 -13.335 1.00 75.31 83 MET A N 1
ATOM 623 C CA . MET A 1 83 ? 26.330 -6.423 -12.732 1.00 75.31 83 MET A CA 1
ATOM 624 C C . MET A 1 83 ? 25.902 -7.759 -13.342 1.00 75.31 83 MET A C 1
ATOM 626 O O . MET A 1 83 ? 25.104 -8.454 -12.725 1.00 75.31 83 MET A O 1
ATOM 630 N N . GLU A 1 84 ? 26.426 -8.155 -14.507 1.00 79.06 84 GLU A N 1
ATOM 631 C CA . GLU A 1 84 ? 26.094 -9.430 -15.163 1.00 79.06 84 GLU A CA 1
ATOM 632 C C . GLU A 1 84 ? 26.159 -10.655 -14.229 1.00 79.06 84 GLU A C 1
ATOM 634 O O . GLU A 1 84 ? 25.152 -11.366 -14.160 1.00 79.06 84 GLU A O 1
ATOM 639 N N . PRO A 1 85 ? 27.242 -10.885 -13.453 1.00 81.06 85 PRO A N 1
ATOM 640 C CA . PRO A 1 85 ? 27.300 -12.025 -12.538 1.00 81.06 85 PRO A CA 1
ATOM 641 C C . PRO A 1 85 ? 26.195 -11.976 -11.475 1.00 81.06 85 PRO A C 1
ATOM 643 O O . PRO A 1 85 ? 25.533 -12.980 -11.233 1.00 81.06 85 PRO A O 1
ATOM 646 N N . HIS A 1 86 ? 25.902 -10.797 -10.917 1.00 76.12 86 HIS A N 1
ATOM 647 C CA . HIS A 1 86 ? 24.827 -10.631 -9.934 1.00 76.12 86 HIS A CA 1
ATOM 648 C C . HIS A 1 86 ? 23.438 -10.924 -10.515 1.00 76.12 86 HIS A C 1
ATOM 650 O O . HIS A 1 86 ? 22.580 -11.478 -9.833 1.00 76.12 86 HIS A O 1
ATOM 656 N N . LEU A 1 87 ? 23.196 -10.573 -11.781 1.00 75.75 87 LEU A N 1
ATOM 657 C CA . LEU A 1 87 ? 21.935 -10.880 -12.461 1.00 75.75 87 LEU A CA 1
ATOM 658 C C . LEU A 1 87 ? 21.783 -12.385 -12.711 1.00 75.75 87 LEU A C 1
ATOM 660 O O . LEU A 1 87 ? 20.676 -12.918 -12.612 1.00 75.75 87 LEU A O 1
ATOM 664 N N . ARG A 1 88 ? 22.893 -13.074 -12.988 1.00 78.00 88 ARG A N 1
ATOM 665 C CA . ARG A 1 88 ? 22.923 -14.528 -13.143 1.00 78.00 88 ARG A CA 1
ATOM 666 C C . ARG A 1 88 ? 22.669 -15.252 -11.822 1.00 78.00 88 ARG A C 1
ATOM 668 O O . ARG A 1 88 ? 21.887 -16.200 -11.810 1.00 78.00 88 ARG A O 1
ATOM 675 N N . ASP A 1 89 ? 23.237 -14.762 -10.720 1.00 77.25 89 ASP A N 1
ATOM 676 C CA . ASP A 1 89 ? 22.968 -15.269 -9.365 1.00 77.25 89 ASP A CA 1
ATOM 677 C C . ASP A 1 89 ? 21.486 -15.126 -8.983 1.00 77.25 89 ASP A C 1
ATOM 679 O O . ASP A 1 89 ? 20.925 -15.963 -8.279 1.00 77.25 89 ASP A O 1
ATOM 683 N N . LEU A 1 90 ? 20.820 -14.090 -9.502 1.00 71.94 90 LEU A N 1
ATOM 684 C CA . LEU A 1 90 ? 19.375 -13.879 -9.369 1.00 71.94 90 LEU A CA 1
ATOM 685 C C . LEU A 1 90 ? 18.522 -14.773 -10.285 1.00 71.94 90 LEU A C 1
ATOM 687 O O . LEU A 1 90 ? 17.299 -14.638 -10.314 1.00 71.94 90 LEU A O 1
ATOM 691 N N . GLY A 1 91 ? 19.143 -15.682 -11.040 1.00 73.25 91 GLY A N 1
ATOM 692 C CA . GLY A 1 91 ? 18.464 -16.616 -11.936 1.00 73.25 91 GLY A CA 1
ATOM 693 C C . GLY A 1 91 ? 18.074 -16.022 -13.291 1.00 73.25 91 GLY A C 1
ATOM 694 O O . GLY A 1 91 ? 17.320 -16.649 -14.036 1.00 73.25 91 GLY A O 1
ATOM 695 N N . MET A 1 92 ? 18.569 -14.829 -13.641 1.00 72.69 92 MET A N 1
ATOM 696 C CA . MET A 1 92 ? 18.324 -14.236 -14.953 1.00 72.69 92 MET A CA 1
ATOM 697 C C . MET A 1 92 ? 19.360 -14.700 -15.979 1.00 72.69 92 MET A C 1
ATOM 699 O O . MET A 1 92 ? 20.565 -14.578 -15.773 1.00 72.69 92 MET A O 1
ATOM 703 N N . ASN A 1 93 ? 18.895 -15.177 -17.136 1.00 74.06 93 ASN A N 1
ATOM 704 C CA . ASN A 1 93 ? 19.781 -15.584 -18.226 1.00 74.06 93 ASN A CA 1
ATOM 705 C C . ASN A 1 93 ? 20.151 -14.385 -19.118 1.00 74.06 93 ASN A C 1
ATOM 707 O O . ASN A 1 93 ? 19.457 -14.072 -20.093 1.00 74.06 93 ASN A O 1
ATOM 711 N N . VAL A 1 94 ? 21.230 -13.692 -18.760 1.00 78.12 94 VAL A N 1
ATOM 712 C CA . VAL A 1 94 ? 21.774 -12.537 -19.489 1.00 78.12 94 VAL A CA 1
ATOM 713 C C . VAL A 1 94 ? 22.977 -12.937 -20.348 1.00 78.12 94 VAL A C 1
ATOM 715 O O . VAL A 1 94 ? 23.735 -13.845 -20.027 1.00 78.12 94 VAL A O 1
ATOM 718 N N . THR A 1 95 ? 23.147 -12.280 -21.490 1.00 77.12 95 THR A N 1
ATOM 719 C CA . THR A 1 95 ? 24.291 -12.455 -22.390 1.00 77.12 95 THR A CA 1
ATOM 720 C C . THR A 1 95 ? 24.829 -11.088 -22.774 1.00 77.12 95 THR A C 1
ATOM 722 O O . THR A 1 95 ? 24.077 -10.223 -23.220 1.00 77.12 95 THR A O 1
ATOM 725 N N . LEU A 1 96 ? 26.137 -10.893 -22.638 1.00 75.69 96 LEU A N 1
ATOM 726 C CA . LEU A 1 96 ? 26.798 -9.662 -23.058 1.00 75.69 96 LEU A CA 1
ATOM 727 C C . LEU A 1 96 ? 26.941 -9.645 -24.583 1.00 75.69 96 LEU A C 1
ATOM 729 O O . LEU A 1 96 ? 27.442 -10.602 -25.176 1.00 75.69 96 LEU A O 1
ATOM 733 N N . ARG A 1 97 ? 26.504 -8.561 -25.231 1.00 71.19 97 ARG A N 1
ATOM 734 C CA . ARG A 1 97 ? 26.736 -8.323 -26.662 1.00 71.19 97 ARG A CA 1
ATOM 735 C C . ARG A 1 97 ? 27.418 -6.973 -26.842 1.00 71.19 97 ARG A C 1
ATOM 737 O O . ARG A 1 97 ? 26.763 -5.939 -26.895 1.00 71.19 97 ARG A O 1
ATOM 744 N N . GLY A 1 98 ? 28.745 -6.991 -26.958 1.00 73.94 98 GLY A N 1
ATOM 745 C CA . GLY A 1 98 ? 29.536 -5.771 -27.125 1.00 73.94 98 GLY A CA 1
ATOM 746 C C . GLY A 1 98 ? 29.444 -4.881 -25.889 1.00 73.94 98 GLY A C 1
ATOM 747 O O . GLY A 1 98 ? 29.881 -5.296 -24.820 1.00 73.94 98 GLY A O 1
ATOM 748 N N . THR A 1 99 ? 28.877 -3.679 -26.042 1.00 66.31 99 THR A N 1
ATOM 749 C CA . THR A 1 99 ? 28.802 -2.671 -24.976 1.00 66.31 99 THR A CA 1
ATOM 750 C C . THR A 1 99 ? 27.498 -2.676 -24.159 1.00 66.31 99 THR A C 1
ATOM 752 O O . THR A 1 99 ? 27.283 -1.785 -23.341 1.00 66.31 99 THR A O 1
ATOM 755 N N . TYR A 1 100 ? 26.613 -3.653 -24.354 1.00 66.62 100 TYR A N 1
ATOM 756 C CA . TYR A 1 100 ? 25.350 -3.734 -23.620 1.00 66.62 100 TYR A CA 1
ATOM 757 C C . TYR A 1 100 ? 25.006 -5.177 -23.240 1.00 66.62 100 TYR A C 1
ATOM 759 O O . TYR A 1 100 ? 25.415 -6.145 -23.893 1.00 66.62 100 TYR A O 1
ATOM 767 N N . SER A 1 101 ? 24.235 -5.324 -22.164 1.00 64.88 101 SER A N 1
ATOM 768 C CA . SER A 1 101 ? 23.747 -6.618 -21.683 1.00 64.88 101 SER A CA 1
ATOM 769 C C . SER A 1 101 ? 22.407 -6.938 -22.346 1.00 64.88 101 SER A C 1
ATOM 771 O O . SER A 1 101 ? 21.544 -6.075 -22.444 1.00 64.88 101 SER A O 1
ATOM 773 N N . VAL A 1 102 ? 22.191 -8.167 -22.814 1.00 66.69 102 VAL A N 1
ATOM 774 C CA . VAL A 1 102 ? 20.921 -8.596 -23.423 1.00 66.69 102 VAL A CA 1
ATOM 775 C C . VAL A 1 102 ? 20.339 -9.746 -22.621 1.00 66.69 102 VAL A C 1
ATOM 777 O O . VAL A 1 102 ? 21.005 -10.756 -22.410 1.00 66.69 102 VAL A O 1
ATOM 780 N N . LEU A 1 103 ? 19.073 -9.644 -22.220 1.00 67.69 103 LEU A N 1
ATOM 781 C CA . LEU A 1 103 ? 18.343 -10.787 -21.677 1.00 67.69 103 LEU A CA 1
ATOM 782 C C . LEU A 1 103 ? 18.013 -11.766 -22.8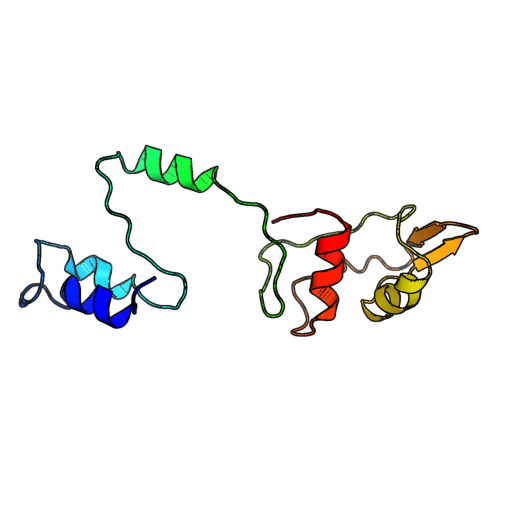04 1.00 67.69 103 LEU A C 1
ATOM 784 O O . LEU A 1 103 ? 17.228 -11.459 -23.707 1.00 67.69 103 LEU A O 1
ATOM 788 N N . VAL A 1 104 ? 18.594 -12.965 -22.750 1.00 61.59 104 VAL A N 1
ATOM 789 C CA . VAL A 1 104 ? 18.347 -14.029 -23.727 1.00 61.59 104 VAL A CA 1
ATOM 790 C C . VAL A 1 104 ? 17.380 -15.032 -23.113 1.00 61.59 104 VAL A C 1
ATOM 792 O O . VAL A 1 104 ? 17.738 -15.986 -22.425 1.00 61.59 104 VAL A O 1
ATOM 795 N N . HIS A 1 105 ? 16.102 -14.799 -23.389 1.00 56.25 105 HIS A N 1
ATOM 796 C CA . HIS A 1 105 ? 15.019 -15.674 -22.971 1.00 56.25 105 HIS A CA 1
ATOM 797 C C . HIS A 1 105 ? 15.146 -17.042 -23.662 1.00 56.25 105 HIS A C 1
ATOM 799 O O . HIS A 1 105 ? 14.875 -17.158 -24.859 1.00 56.25 105 HIS A O 1
ATOM 805 N N . ARG A 1 106 ? 15.534 -18.087 -22.922 1.00 44.72 106 ARG A N 1
ATOM 806 C CA . ARG A 1 106 ? 15.320 -19.484 -23.350 1.00 44.72 106 ARG A CA 1
ATOM 807 C C . ARG A 1 106 ? 14.449 -20.283 -22.386 1.00 44.72 106 ARG A C 1
ATOM 809 O O . ARG A 1 106 ? 14.041 -21.383 -22.729 1.00 44.72 106 ARG A O 1
ATOM 816 N N . ILE A 1 107 ? 14.101 -19.723 -21.230 1.00 41.19 107 ILE A N 1
ATOM 817 C CA . ILE A 1 107 ? 13.229 -20.387 -20.266 1.00 41.19 107 ILE A CA 1
ATOM 818 C C . ILE A 1 107 ? 12.185 -19.369 -19.828 1.00 41.19 107 ILE A C 1
ATOM 820 O O . ILE A 1 107 ? 12.528 -18.301 -19.332 1.00 41.19 107 ILE A O 1
ATOM 824 N N . ALA A 1 108 ? 10.915 -19.693 -20.072 1.00 40.12 108 ALA A N 1
ATOM 825 C CA . ALA A 1 108 ? 9.746 -18.974 -19.575 1.00 40.12 108 ALA A CA 1
ATOM 826 C C . ALA A 1 108 ? 9.569 -19.205 -18.070 1.00 40.12 108 ALA A C 1
ATOM 828 O O . ALA A 1 108 ? 8.496 -19.566 -17.598 1.00 40.12 108 ALA A O 1
ATOM 829 N N . THR A 1 109 ? 10.638 -19.049 -17.300 1.00 42.06 109 THR A N 1
ATOM 830 C CA . THR A 1 109 ? 10.512 -18.896 -15.865 1.00 42.06 109 THR A CA 1
ATOM 831 C C . THR A 1 109 ? 10.033 -17.473 -15.660 1.00 42.06 109 THR A C 1
ATOM 833 O O . THR A 1 109 ? 10.766 -16.516 -15.890 1.00 42.06 109 THR A O 1
ATOM 836 N N . GLY A 1 110 ? 8.765 -17.323 -15.278 1.00 46.03 110 GLY A N 1
ATOM 837 C CA . GLY A 1 110 ? 8.302 -16.103 -14.637 1.00 46.03 110 GLY A CA 1
ATOM 838 C C . GLY A 1 110 ? 9.166 -15.911 -13.400 1.00 46.03 110 GLY A C 1
ATOM 839 O O . GLY A 1 110 ? 8.893 -16.508 -12.362 1.00 46.03 110 GLY A O 1
ATOM 840 N N . ILE A 1 111 ? 10.269 -15.174 -13.543 1.00 49.72 111 ILE A N 1
ATOM 841 C CA . ILE A 1 111 ? 11.161 -14.849 -12.439 1.00 49.72 111 ILE A CA 1
ATOM 842 C C . ILE A 1 111 ? 10.341 -13.945 -11.537 1.00 49.72 111 ILE A C 1
ATOM 844 O O . ILE A 1 111 ? 10.229 -12.743 -11.754 1.00 49.72 111 ILE A O 1
ATOM 848 N N . CYS A 1 112 ? 9.700 -14.556 -10.548 1.00 45.66 112 CYS A N 1
ATOM 849 C CA . CYS A 1 112 ? 8.995 -13.849 -9.509 1.00 45.66 112 CYS A CA 1
ATOM 850 C C . CYS A 1 112 ? 10.053 -13.315 -8.547 1.00 45.66 112 CYS A C 1
ATOM 852 O O . CYS A 1 112 ? 10.384 -13.943 -7.545 1.00 45.66 112 CYS A O 1
ATOM 854 N N . VAL A 1 113 ? 10.627 -12.164 -8.905 1.00 52.22 113 VAL A N 1
ATOM 855 C CA . VAL A 1 113 ? 11.763 -11.540 -8.204 1.00 52.22 113 VAL A CA 1
ATOM 856 C C . VAL A 1 113 ? 11.464 -11.284 -6.719 1.00 52.22 113 VAL A C 1
ATOM 858 O O . VAL A 1 113 ? 12.387 -11.107 -5.931 1.00 52.22 113 VAL A O 1
ATOM 861 N N . VAL A 1 114 ? 10.191 -11.301 -6.305 1.00 49.00 114 VAL A N 1
ATOM 862 C CA . VAL A 1 114 ? 9.789 -10.884 -4.956 1.00 49.00 114 VAL A CA 1
ATOM 863 C C . VAL A 1 114 ? 9.065 -11.972 -4.145 1.00 49.00 114 VAL A C 1
ATOM 865 O O . VAL A 1 114 ? 8.804 -11.758 -2.967 1.00 49.00 114 VAL A O 1
ATOM 868 N N . CYS A 1 115 ? 8.765 -13.154 -4.702 1.00 39.38 115 CYS A N 1
ATOM 869 C CA . CYS A 1 115 ? 8.005 -14.169 -3.946 1.00 39.38 115 CYS A CA 1
ATOM 870 C C . CYS A 1 115 ? 8.838 -15.279 -3.297 1.00 39.38 115 CYS A C 1
ATOM 872 O O . CYS A 1 115 ? 8.312 -15.958 -2.420 1.00 39.38 115 CYS A O 1
ATOM 874 N N . CYS A 1 116 ? 10.097 -15.507 -3.689 1.00 40.03 116 CYS A N 1
ATOM 875 C CA . CYS A 1 116 ? 10.714 -16.807 -3.390 1.00 40.03 116 CYS A CA 1
ATOM 876 C C . CYS A 1 116 ? 11.952 -16.830 -2.493 1.00 40.03 116 CYS A C 1
ATOM 878 O O . CYS A 1 116 ? 12.393 -17.935 -2.187 1.00 40.03 116 CYS A O 1
ATOM 880 N N . SER A 1 117 ? 12.529 -15.720 -2.016 1.00 39.66 117 SER A N 1
ATOM 881 C CA . SER A 1 117 ? 13.659 -15.849 -1.077 1.00 39.66 117 SER A CA 1
ATOM 882 C C . SER A 1 117 ? 13.879 -14.649 -0.151 1.00 39.66 117 SER A C 1
ATOM 884 O O . SER A 1 117 ? 13.846 -13.513 -0.614 1.00 39.66 117 SER A O 1
ATOM 886 N N . PRO A 1 118 ? 14.234 -14.883 1.129 1.00 45.78 118 PRO A N 1
ATOM 887 C CA . PRO A 1 118 ? 14.688 -13.853 2.072 1.00 45.78 118 PRO A CA 1
ATOM 888 C C . PRO A 1 118 ? 16.098 -13.310 1.752 1.00 45.78 118 PRO A C 1
ATOM 890 O O . PRO A 1 118 ? 16.720 -12.658 2.591 1.00 45.78 118 PRO A O 1
ATOM 893 N N . HIS A 1 119 ? 16.633 -13.581 0.557 1.00 45.47 119 HIS A N 1
ATOM 894 C CA . HIS A 1 119 ? 17.953 -13.118 0.152 1.00 45.47 119 HIS A CA 1
ATOM 895 C C . HIS A 1 119 ? 17.893 -11.685 -0.387 1.00 45.47 119 HIS A C 1
ATOM 897 O O . HIS A 1 119 ? 17.211 -11.385 -1.365 1.00 45.47 119 HIS A O 1
ATOM 903 N N . THR A 1 120 ? 18.690 -10.818 0.237 1.00 50.56 120 THR A N 1
ATOM 904 C CA . THR A 1 120 ? 18.870 -9.378 -0.020 1.00 50.56 120 THR A CA 1
ATOM 905 C C . THR A 1 120 ? 19.128 -9.002 -1.487 1.00 50.56 120 THR A C 1
ATOM 907 O O . THR A 1 120 ? 18.932 -7.855 -1.876 1.00 50.56 120 THR A O 1
ATOM 910 N N . SER A 1 121 ? 19.553 -9.945 -2.326 1.00 52.34 121 SER A N 1
ATOM 911 C CA . SER A 1 121 ? 19.914 -9.676 -3.718 1.00 52.34 121 SER A CA 1
ATOM 912 C C . SER A 1 121 ? 18.699 -9.360 -4.608 1.00 52.34 121 SER A C 1
ATOM 914 O O . SER A 1 121 ? 18.826 -8.571 -5.542 1.00 52.34 121 SER A O 1
ATOM 916 N N . GLY A 1 122 ? 17.511 -9.923 -4.334 1.00 52.41 122 GLY A N 1
ATOM 917 C CA . GLY A 1 122 ? 16.327 -9.753 -5.200 1.00 52.41 122 GLY A CA 1
ATOM 918 C C . GLY A 1 122 ? 15.787 -8.319 -5.238 1.00 52.41 122 GLY A C 1
ATOM 919 O O . GLY A 1 122 ? 15.315 -7.841 -6.270 1.00 52.41 122 GLY A O 1
ATOM 920 N N . THR A 1 123 ? 15.937 -7.579 -4.138 1.00 53.25 123 THR A N 1
ATOM 921 C CA . THR A 1 123 ? 15.483 -6.185 -4.032 1.00 53.25 123 THR A CA 1
ATOM 922 C C . THR A 1 123 ? 16.284 -5.213 -4.894 1.00 53.25 123 THR A C 1
ATOM 924 O O . THR A 1 123 ? 15.735 -4.210 -5.350 1.00 53.25 123 THR A O 1
ATOM 927 N N . ALA A 1 124 ? 17.551 -5.525 -5.188 1.00 50.44 124 ALA A N 1
ATOM 928 C CA . ALA A 1 124 ? 18.391 -4.700 -6.055 1.00 50.44 124 ALA A CA 1
ATOM 929 C C . ALA A 1 124 ? 17.898 -4.696 -7.511 1.00 50.44 124 ALA A C 1
ATOM 931 O O . ALA A 1 124 ? 18.126 -3.737 -8.241 1.00 50.44 124 ALA A O 1
ATOM 932 N N . LEU A 1 125 ? 17.182 -5.737 -7.944 1.00 55.88 125 LEU A N 1
ATOM 933 C CA . LEU A 1 125 ? 16.683 -5.797 -9.310 1.00 55.88 125 LEU A CA 1
ATOM 934 C C . LEU A 1 125 ? 15.502 -4.845 -9.529 1.00 55.88 125 LEU A C 1
ATOM 936 O O . LEU A 1 125 ? 15.458 -4.133 -10.528 1.00 55.88 125 LEU A O 1
ATOM 940 N N . LEU A 1 126 ? 14.563 -4.792 -8.580 1.00 54.06 126 LEU A N 1
ATOM 941 C CA . LEU A 1 126 ? 13.408 -3.893 -8.663 1.00 54.06 126 LEU A CA 1
ATOM 942 C C . LEU A 1 126 ? 13.845 -2.416 -8.661 1.00 54.06 126 LEU A C 1
ATOM 944 O O . LEU A 1 126 ? 13.247 -1.592 -9.350 1.00 54.06 126 LEU A O 1
ATOM 948 N N . PHE A 1 127 ? 14.939 -2.121 -7.949 1.00 51.38 127 PHE A N 1
ATOM 949 C CA . PHE A 1 127 ? 15.604 -0.818 -7.941 1.00 51.38 127 PHE A CA 1
ATOM 950 C C . PHE A 1 127 ? 16.066 -0.385 -9.343 1.00 51.38 127 PHE A C 1
ATOM 952 O O . PHE A 1 127 ? 15.840 0.758 -9.728 1.00 51.38 127 PHE A O 1
ATOM 959 N N . MET A 1 128 ? 16.637 -1.298 -10.136 1.00 50.06 128 MET A N 1
ATOM 960 C CA . MET A 1 128 ? 17.177 -0.976 -11.466 1.00 50.06 128 MET A CA 1
ATOM 961 C C . MET A 1 128 ? 16.093 -0.736 -12.525 1.00 50.06 128 MET A C 1
ATOM 963 O O . MET A 1 128 ? 16.322 0.004 -13.475 1.00 50.06 128 MET A O 1
ATOM 967 N N . TYR A 1 129 ? 14.909 -1.340 -12.375 1.00 55.47 129 TYR A N 1
ATOM 968 C CA . TYR A 1 129 ? 13.829 -1.217 -13.366 1.00 55.47 129 TYR A CA 1
ATOM 969 C C . TYR A 1 129 ? 12.777 -0.155 -13.034 1.00 55.47 129 TYR A C 1
ATOM 971 O O . TYR A 1 129 ? 11.820 -0.020 -13.796 1.00 55.47 129 TYR A O 1
ATOM 979 N N . GLY A 1 130 ? 12.904 0.570 -11.914 1.00 50.66 130 GLY A N 1
ATOM 980 C CA . GLY A 1 130 ? 11.949 1.618 -11.519 1.00 50.66 130 GLY A CA 1
ATOM 981 C C . GLY A 1 130 ? 10.495 1.130 -11.440 1.00 50.66 130 GLY A C 1
ATOM 982 O O . GLY A 1 130 ? 9.558 1.901 -11.643 1.00 50.66 130 GLY A O 1
ATOM 983 N N . ARG A 1 131 ? 10.291 -0.176 -11.229 1.00 52.56 131 ARG A N 1
ATOM 984 C CA . ARG A 1 131 ? 8.974 -0.821 -11.229 1.00 52.56 131 ARG A CA 1
ATOM 985 C C . ARG A 1 131 ? 8.493 -0.922 -9.791 1.00 52.56 131 ARG A C 1
ATOM 987 O O . ARG A 1 131 ? 8.868 -1.840 -9.072 1.00 52.56 131 ARG A O 1
ATOM 994 N N . TYR A 1 132 ? 7.679 0.039 -9.383 1.00 48.56 132 TYR A N 1
ATOM 995 C CA . TYR A 1 132 ? 7.066 0.068 -8.060 1.00 48.56 132 TYR A CA 1
ATOM 996 C C . TYR A 1 132 ? 5.773 -0.771 -8.049 1.00 48.56 132 TYR A C 1
ATOM 998 O O . TYR A 1 132 ? 5.087 -0.833 -9.076 1.00 48.56 132 TYR A O 1
ATOM 1006 N N . PRO A 1 133 ? 5.452 -1.473 -6.949 1.00 48.06 133 PRO A N 1
ATOM 1007 C CA . PRO A 1 133 ? 4.103 -1.983 -6.723 1.00 48.06 133 PRO A CA 1
ATOM 1008 C C . PRO A 1 133 ? 3.091 -0.842 -6.545 1.00 48.06 133 PRO A C 1
ATOM 1010 O O . PRO A 1 133 ? 3.489 0.250 -6.095 1.00 48.06 133 PRO A O 1
#

pLDDT: mean 72.54, std 15.35, range [39.38, 94.38]

Sequence (133 aa):
MGKNKVMAHALGADESSEVCSGVHILSPYIVGKDVGLLFTNRNQQSVVDFFSQFAEANFARSGFVSNRTFVVSKGVLDVSFAMEPHLRDLGMNVTLRGTYSVLVHRIATGICVVCCSPHTSGTALLFMYGRYP

Organism: Lygus hesperus (NCBI:txid30085)

Radius of gyration: 22.55 Å; chains: 1; bounding box: 50×35×58 Å

InterPro domains:
  IPR001790 Large ribosomal subunit protein uL10, N-terminal [PF00466] (1-55)
  IPR043141 Large ribosomal subunit protein uL10-like domain superfamily [G3DSA:3.30.70.1730] (1-63)
  IPR043164 Large ribosomal subunit protein uL10-like, insertion domain superfamily [G3DSA:3.90.105.20] (64-120)
  IPR051742 Ribosomal Assembly Factor uL10 [PTHR45841] (1-103)

Secondary structure (DSSP, 8-state):
---HHHHHHHH-SSGGG-SSTT-GGGGGG--SSS------SS-HHHHHHHHHH-----PPPTTPPPSS---PPSSEE---GGGHHHHHHTT--EEEETTEEEE---S-----TTTS---THHHHHHHHHT---